Protein AF-A0A060CCN8-F1 (afdb_monomer)

Secondary structure (DSSP, 8-state):
---SSS---PPEEEEEESEETTEETTSS-SHHHHHHHHHHHHTTTEEEEEE---S--HHHHHHHHHHHHHHTTT--

InterPro domains:
  IPR032466 Metal-dependent hydrolase [SSF51556] (11-68)

Structure (mmCIF, N/CA/C/O backbone):
data_AF-A0A060CCN8-F1
#
_entry.id   AF-A0A060CCN8-F1
#
loop_
_atom_site.group_PDB
_atom_site.id
_atom_site.type_symbol
_atom_site.label_atom_id
_atom_site.label_alt_id
_atom_site.label_comp_id
_atom_site.label_asym_id
_atom_site.label_entity_id
_atom_site.label_seq_id
_atom_site.pdbx_PDB_ins_code
_atom_site.Cartn_x
_atom_site.Cartn_y
_atom_site.Cartn_z
_atom_site.occupancy
_atom_site.B_iso_or_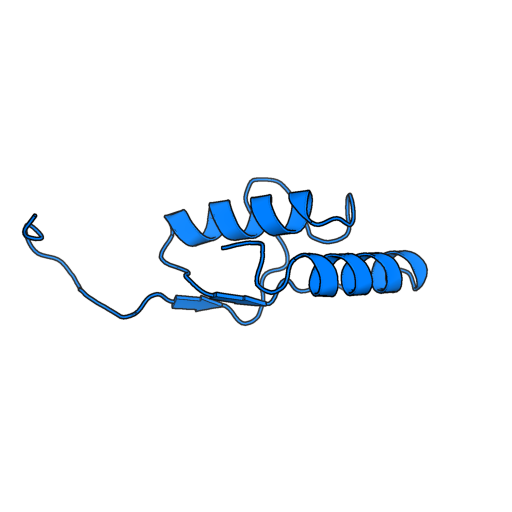equiv
_atom_site.auth_seq_id
_atom_site.auth_comp_id
_atom_site.auth_asym_id
_atom_site.auth_atom_id
_atom_site.pdbx_PDB_model_num
ATOM 1 N N . MET A 1 1 ? -24.316 2.984 17.746 1.00 54.31 1 MET A N 1
ATOM 2 C CA . MET A 1 1 ? -23.533 1.778 18.090 1.00 54.31 1 MET A CA 1
ATOM 3 C C . MET A 1 1 ? -22.539 2.194 19.165 1.00 54.31 1 MET A C 1
ATOM 5 O O . MET A 1 1 ? -21.7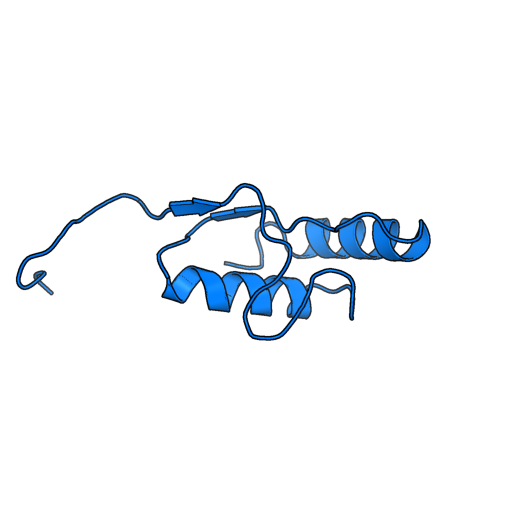95 3.131 18.922 1.00 54.31 1 MET A O 1
ATOM 9 N N . LEU A 1 2 ? -22.604 1.619 20.367 1.00 68.94 2 LEU A N 1
ATOM 10 C CA . LEU A 1 2 ? -21.683 1.930 21.470 1.00 68.94 2 LEU A CA 1
ATOM 11 C C . LEU A 1 2 ? -20.638 0.811 21.558 1.00 68.94 2 LEU A C 1
ATOM 13 O O . LEU A 1 2 ? -20.999 -0.364 21.474 1.00 68.94 2 LEU A O 1
ATOM 17 N N . LEU A 1 3 ? -19.360 1.169 21.704 1.00 82.50 3 LEU A N 1
ATOM 18 C CA . LEU A 1 3 ? -18.282 0.208 21.955 1.00 82.50 3 LEU A CA 1
ATOM 19 C C . LEU A 1 3 ? -18.542 -0.488 23.301 1.00 82.50 3 LEU A C 1
ATOM 21 O O . LEU A 1 3 ? -18.827 0.177 24.294 1.00 82.50 3 LEU A O 1
ATOM 25 N N . ARG A 1 4 ? -18.433 -1.822 23.359 1.00 87.94 4 ARG A N 1
ATOM 26 C CA . ARG A 1 4 ? -18.636 -2.620 24.591 1.00 87.94 4 ARG A CA 1
ATOM 27 C C . ARG A 1 4 ? -17.442 -2.543 25.571 1.00 87.94 4 ARG A C 1
ATOM 29 O O . ARG A 1 4 ? -17.241 -3.461 26.357 1.00 87.94 4 ARG A O 1
ATOM 36 N N . GLY A 1 5 ? -16.649 -1.471 25.509 1.00 89.12 5 GLY A N 1
ATOM 37 C CA . GLY A 1 5 ? -15.310 -1.352 26.099 1.00 89.12 5 GLY A CA 1
ATOM 38 C C . GLY A 1 5 ? -14.199 -1.387 25.039 1.00 89.12 5 GLY A C 1
ATOM 39 O O . GLY A 1 5 ? -14.468 -1.655 23.868 1.00 89.12 5 GLY A O 1
ATOM 40 N N . GLY A 1 6 ? -12.960 -1.0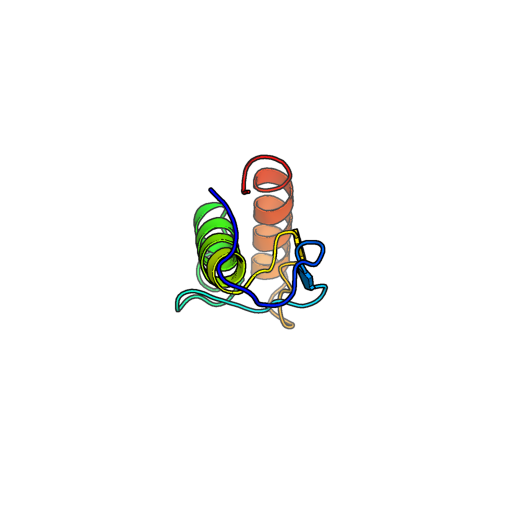90 25.446 1.00 88.88 6 GLY A N 1
ATOM 41 C CA . GLY A 1 6 ? -11.782 -1.020 24.569 1.00 88.88 6 GLY A CA 1
ATOM 42 C C . GLY A 1 6 ? -11.133 0.366 24.531 1.00 88.88 6 GLY A C 1
ATOM 43 O O . GLY A 1 6 ? -11.475 1.244 25.322 1.00 88.88 6 GLY A O 1
ATOM 44 N N . VAL A 1 7 ? -10.186 0.549 23.610 1.00 91.69 7 VAL A N 1
ATOM 45 C CA . VAL A 1 7 ? -9.523 1.836 23.361 1.00 91.69 7 VAL A CA 1
ATOM 46 C C . VAL A 1 7 ? -10.127 2.463 22.112 1.00 91.69 7 VAL A C 1
ATOM 48 O O . VAL A 1 7 ? -10.194 1.824 21.065 1.00 91.69 7 VAL A O 1
ATOM 51 N N . LEU A 1 8 ? -10.555 3.718 22.232 1.00 92.62 8 LEU A N 1
ATOM 52 C CA . LEU A 1 8 ? -10.845 4.573 21.090 1.00 92.62 8 LEU A CA 1
ATOM 53 C C . LEU A 1 8 ? -9.631 5.472 20.856 1.00 92.62 8 LEU A C 1
ATOM 55 O O . LEU A 1 8 ? -9.223 6.208 21.753 1.00 92.62 8 LEU A O 1
ATOM 59 N N . SER A 1 9 ? -9.074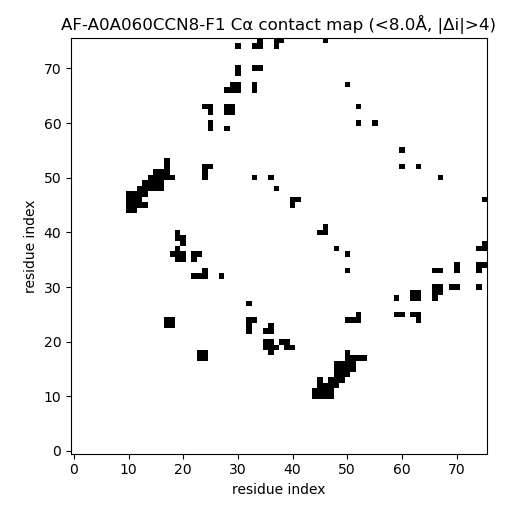 5.416 19.655 1.00 94.44 9 SER A N 1
ATOM 60 C CA . SER A 1 9 ? -7.965 6.258 19.214 1.00 94.44 9 SER A CA 1
ATOM 61 C C . SER A 1 9 ? -8.267 6.838 17.831 1.00 94.44 9 SER A C 1
ATOM 63 O O . SER A 1 9 ? -9.166 6.346 17.142 1.00 94.44 9 SER A O 1
ATOM 65 N N . PRO A 1 10 ? -7.510 7.852 17.382 1.00 96.31 10 PRO A N 1
ATOM 66 C CA . PRO A 1 10 ? -7.394 8.137 15.958 1.00 96.31 10 PRO A CA 1
ATOM 67 C C . PRO A 1 10 ? -6.955 6.884 15.187 1.00 96.31 10 PRO A C 1
ATOM 69 O O . PRO A 1 10 ? -6.300 6.002 15.755 1.00 96.31 10 PRO A O 1
ATOM 72 N N . GLY A 1 11 ? -7.301 6.819 13.900 1.00 95.88 11 GLY A N 1
ATOM 73 C CA . GLY A 1 11 ? -6.739 5.807 13.007 1.00 95.88 11 GLY A CA 1
ATOM 74 C C . GLY A 1 11 ? -5.226 5.963 12.897 1.00 95.88 11 GLY A C 1
ATOM 75 O O . GLY A 1 11 ? -4.709 7.082 12.940 1.00 95.88 11 GLY A O 1
ATOM 76 N N . PHE A 1 12 ? -4.516 4.846 12.779 1.00 97.62 12 PHE A N 1
ATOM 77 C CA . PHE A 1 12 ? -3.064 4.867 12.668 1.00 97.62 12 PHE A CA 1
ATOM 78 C C . PHE A 1 12 ? -2.627 5.439 11.321 1.00 97.62 12 PHE A C 1
ATOM 80 O O . PHE A 1 12 ? -3.331 5.310 10.317 1.00 97.62 12 PHE A O 1
ATOM 87 N N . VAL A 1 13 ? -1.448 6.058 11.322 1.00 97.56 13 VAL A N 1
ATOM 88 C CA . VAL A 1 13 ? -0.758 6.488 10.109 1.00 97.56 13 VAL A CA 1
ATOM 89 C C . VAL A 1 13 ? 0.548 5.716 10.021 1.00 97.56 13 VAL A C 1
ATOM 91 O O . VAL A 1 13 ? 1.410 5.886 10.883 1.00 97.56 13 VAL A O 1
ATOM 94 N N . ASP A 1 14 ? 0.681 4.862 9.011 1.00 97.69 14 ASP A N 1
ATOM 95 C CA . ASP A 1 14 ? 1.878 4.048 8.808 1.00 97.69 14 ASP A CA 1
ATOM 96 C C . ASP A 1 14 ? 2.776 4.670 7.734 1.00 97.69 14 ASP A C 1
ATOM 98 O O . ASP A 1 14 ? 2.430 4.747 6.556 1.00 97.69 14 ASP A O 1
ATOM 102 N N . LEU A 1 15 ? 3.943 5.153 8.146 1.00 97.94 15 LEU A N 1
ATOM 103 C CA . LEU A 1 15 ? 4.853 5.872 7.259 1.00 97.94 15 LEU A CA 1
ATOM 104 C C . LEU A 1 15 ? 5.708 4.946 6.389 1.00 97.94 15 LEU A C 1
ATOM 106 O O . LEU A 1 15 ? 6.448 5.459 5.550 1.00 97.94 15 LEU A O 1
ATOM 110 N N . GLN A 1 16 ? 5.647 3.625 6.584 1.00 97.88 16 GLN A N 1
ATOM 111 C CA . GLN A 1 16 ? 6.473 2.703 5.815 1.00 97.88 16 GLN A CA 1
ATOM 112 C C . GLN A 1 16 ? 5.804 1.341 5.612 1.00 97.88 16 GLN A C 1
ATOM 114 O O . GLN A 1 16 ? 6.002 0.399 6.382 1.00 97.88 16 GLN A O 1
ATOM 119 N N . VAL A 1 17 ? 5.098 1.198 4.488 1.00 98.06 17 VAL A N 1
ATOM 120 C CA . VAL A 1 17 ? 4.426 -0.055 4.122 1.00 98.06 17 VAL A CA 1
ATOM 121 C C . VAL A 1 17 ? 4.947 -0.590 2.795 1.00 98.06 17 VAL A C 1
ATOM 123 O O . VAL A 1 17 ? 4.624 -0.063 1.736 1.00 98.06 17 VAL A O 1
ATOM 126 N N . ASN A 1 18 ? 5.714 -1.681 2.838 1.00 98.25 18 ASN A N 1
ATOM 127 C CA . ASN A 1 18 ? 6.215 -2.333 1.619 1.00 98.25 18 ASN A CA 1
ATOM 128 C C . ASN A 1 18 ? 5.161 -3.228 0.937 1.00 98.25 18 ASN A C 1
ATOM 130 O O . ASN A 1 18 ? 5.295 -3.557 -0.237 1.00 98.25 18 ASN A O 1
ATOM 134 N N . GLY A 1 19 ? 4.132 -3.667 1.670 1.00 97.81 19 GLY A N 1
ATOM 135 C CA . GLY A 1 19 ? 3.131 -4.609 1.174 1.00 97.81 19 GLY A CA 1
ATOM 136 C C . GLY A 1 19 ? 1.984 -4.863 2.152 1.00 97.81 19 GLY A C 1
ATOM 137 O O . GLY A 1 19 ? 1.959 -4.359 3.280 1.00 97.81 19 GLY A O 1
ATOM 138 N N . GLY A 1 20 ? 1.014 -5.657 1.709 1.00 97.56 20 GLY A N 1
ATOM 139 C CA . GLY A 1 20 ? -0.217 -5.953 2.438 1.00 97.56 20 GLY A CA 1
ATOM 140 C C . GLY A 1 20 ? -1.173 -6.780 1.584 1.00 97.56 20 GLY A C 1
ATOM 1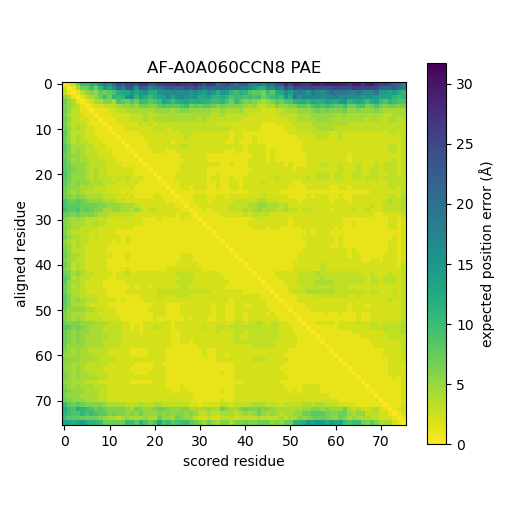41 O O . GLY A 1 20 ? -1.109 -6.746 0.364 1.00 97.56 20 GLY A O 1
ATOM 142 N N . GLY A 1 21 ? -2.041 -7.579 2.209 1.00 96.56 21 GLY A N 1
ATOM 143 C CA . GLY A 1 21 ? -3.053 -8.345 1.465 1.00 96.56 21 GLY A CA 1
ATOM 144 C C . GLY A 1 21 ? -2.489 -9.423 0.530 1.00 96.56 21 GLY A C 1
ATOM 145 O O . GLY A 1 21 ? -3.188 -9.861 -0.375 1.00 96.56 21 GLY A O 1
ATOM 146 N N . GLY A 1 22 ? -1.242 -9.855 0.746 1.00 97.44 22 GLY A N 1
ATOM 147 C CA . GLY A 1 22 ? -0.560 -10.846 -0.093 1.00 97.44 22 GLY A CA 1
ATOM 148 C C . GLY A 1 22 ? 0.204 -10.261 -1.285 1.00 97.44 22 GLY A C 1
ATOM 149 O O . GLY A 1 22 ? 0.807 -11.035 -2.022 1.00 97.44 22 GLY A O 1
ATOM 150 N N . VAL A 1 23 ? 0.220 -8.933 -1.453 1.00 97.75 23 VAL A N 1
ATOM 151 C CA . VAL A 1 23 ? 1.002 -8.246 -2.494 1.00 97.75 23 VAL A CA 1
ATOM 152 C C . VAL A 1 23 ? 2.130 -7.404 -1.889 1.00 97.75 23 VAL A C 1
ATOM 154 O O . VAL A 1 23 ? 2.060 -6.988 -0.727 1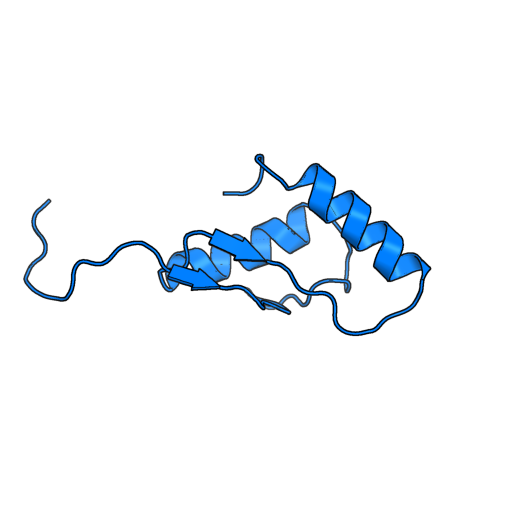.00 97.75 23 VAL A O 1
ATOM 157 N N . MET A 1 24 ? 3.165 -7.161 -2.690 1.00 98.06 24 MET A N 1
ATOM 158 C CA . MET A 1 24 ? 4.312 -6.306 -2.377 1.00 98.06 24 MET A CA 1
ATOM 159 C C . MET A 1 24 ? 4.371 -5.196 -3.414 1.00 98.06 24 MET A C 1
ATOM 161 O O . MET A 1 24 ? 4.295 -5.497 -4.600 1.00 98.06 24 MET A O 1
ATOM 165 N N . LEU A 1 25 ? 4.516 -3.947 -2.974 1.00 98.44 25 LEU A N 1
ATOM 166 C CA . LEU A 1 25 ? 4.552 -2.797 -3.871 1.00 98.44 25 LEU A CA 1
ATOM 167 C C . LEU A 1 25 ? 5.676 -2.955 -4.903 1.00 98.44 25 LEU A C 1
ATOM 169 O O . LEU A 1 25 ? 6.825 -3.195 -4.528 1.00 98.44 25 LEU A O 1
ATOM 173 N N . GLY A 1 26 ? 5.344 -2.780 -6.180 1.00 97.75 26 GLY A N 1
ATOM 174 C CA . GLY A 1 26 ? 6.285 -2.894 -7.291 1.00 97.75 26 GLY A CA 1
ATOM 175 C C . GLY A 1 26 ? 6.254 -4.240 -8.023 1.00 97.75 26 GLY A C 1
ATOM 176 O O . GLY A 1 26 ? 6.908 -4.354 -9.059 1.00 97.75 26 GLY A O 1
ATOM 177 N N . ALA A 1 27 ? 5.501 -5.237 -7.540 1.00 96.50 27 ALA A N 1
ATOM 178 C CA . ALA A 1 27 ? 5.369 -6.530 -8.218 1.00 96.50 27 ALA A CA 1
ATOM 179 C C . ALA A 1 27 ? 4.471 -6.437 -9.465 1.00 96.50 27 ALA A C 1
ATOM 181 O O . ALA A 1 27 ? 4.777 -7.047 -10.491 1.00 96.50 27 ALA A O 1
ATOM 182 N N . ASP A 1 28 ? 3.396 -5.654 -9.376 1.00 96.31 28 ASP A N 1
ATOM 183 C CA . ASP A 1 28 ? 2.524 -5.260 -10.486 1.00 96.31 28 ASP A CA 1
ATOM 184 C C . ASP A 1 28 ? 2.128 -3.779 -10.303 1.00 96.31 28 ASP A C 1
ATOM 186 O O . ASP A 1 28 ? 1.051 -3.480 -9.773 1.00 96.31 28 ASP A O 1
ATOM 190 N N . PRO A 1 29 ? 3.026 -2.829 -10.655 1.00 94.88 29 PRO A N 1
ATOM 191 C CA . PRO A 1 29 ? 2.863 -1.420 -10.312 1.00 94.88 29 PRO A CA 1
ATOM 192 C C . PRO A 1 29 ? 1.552 -0.833 -10.851 1.00 94.88 29 PRO A C 1
ATOM 194 O O . PRO A 1 29 ? 1.375 -0.640 -12.055 1.00 94.88 29 PRO A O 1
ATOM 197 N N . GLY A 1 30 ? 0.635 -0.490 -9.948 1.00 96.88 30 GLY A N 1
ATOM 198 C CA . GLY A 1 30 ? -0.656 0.067 -10.329 1.00 96.88 30 GLY A CA 1
ATOM 199 C C . GLY A 1 30 ? -1.531 0.463 -9.146 1.00 96.88 30 GLY A C 1
ATOM 200 O O . GLY A 1 30 ? -1.291 0.097 -7.996 1.00 96.88 30 GLY A O 1
ATOM 201 N N . VAL A 1 31 ? -2.602 1.203 -9.438 1.00 98.00 31 VAL A N 1
ATOM 202 C CA . VAL A 1 31 ? -3.558 1.671 -8.416 1.00 98.00 31 VAL A CA 1
ATOM 203 C C . VAL A 1 31 ? -4.210 0.498 -7.674 1.00 98.00 31 VAL A C 1
ATOM 205 O O . VAL A 1 31 ? -4.445 0.589 -6.473 1.00 98.00 31 VAL A O 1
ATOM 208 N N . ALA A 1 32 ? -4.474 -0.618 -8.361 1.00 97.38 32 ALA A N 1
ATOM 209 C CA . ALA A 1 32 ? -5.082 -1.807 -7.760 1.00 97.38 32 ALA A CA 1
ATOM 210 C C . ALA A 1 32 ? -4.169 -2.491 -6.724 1.00 97.38 32 ALA A C 1
ATOM 212 O O . ALA A 1 32 ? -4.655 -2.960 -5.691 1.00 97.38 32 ALA A O 1
ATOM 213 N N . GLU A 1 33 ? -2.855 -2.512 -6.967 1.00 97.69 33 GLU A N 1
ATOM 214 C CA . GLU A 1 33 ? -1.862 -3.016 -6.013 1.00 97.69 33 GLU A CA 1
ATOM 215 C C . GLU A 1 33 ? -1.858 -2.149 -4.745 1.00 97.69 33 GLU A C 1
ATOM 217 O O . GLU A 1 33 ? -2.036 -2.667 -3.640 1.00 97.69 33 GLU A O 1
ATOM 222 N N . ILE A 1 34 ? -1.792 -0.820 -4.904 1.00 98.19 34 ILE A N 1
ATOM 223 C CA . ILE A 1 34 ? -1.864 0.140 -3.788 1.00 98.19 34 ILE A CA 1
ATOM 224 C C . ILE A 1 34 ? -3.183 -0.012 -3.015 1.00 98.19 34 ILE A C 1
ATOM 226 O O . ILE A 1 34 ? -3.172 -0.087 -1.788 1.00 98.19 34 ILE A O 1
ATOM 230 N N . ALA A 1 35 ? -4.316 -0.136 -3.712 1.00 97.88 35 ALA A N 1
ATOM 231 C CA . ALA A 1 35 ? -5.622 -0.336 -3.088 1.00 97.88 35 ALA A CA 1
ATOM 232 C C . ALA A 1 35 ? -5.705 -1.639 -2.284 1.00 97.88 35 ALA A C 1
ATOM 234 O O . ALA A 1 35 ? -6.307 -1.664 -1.209 1.00 97.88 35 ALA A O 1
ATOM 235 N N . THR A 1 36 ? -5.069 -2.709 -2.766 1.00 98.12 36 THR A N 1
ATOM 236 C CA . THR A 1 36 ? -4.997 -3.986 -2.044 1.00 98.12 36 THR A CA 1
ATOM 237 C C . THR A 1 36 ? -4.200 -3.840 -0.746 1.00 98.12 36 THR A C 1
ATOM 239 O O . THR A 1 36 ? -4.637 -4.322 0.305 1.00 98.12 36 THR A O 1
ATOM 242 N N . ILE A 1 37 ? -3.071 -3.124 -0.791 1.00 98.25 37 ILE A N 1
ATOM 243 C CA . ILE A 1 37 ? -2.247 -2.826 0.387 1.00 98.25 37 ILE A CA 1
ATOM 244 C C . ILE A 1 37 ? -3.043 -1.984 1.398 1.00 98.25 37 ILE A C 1
ATOM 246 O O . ILE A 1 37 ? -3.153 -2.384 2.561 1.00 98.25 37 ILE A O 1
ATOM 250 N N . CYS A 1 38 ? -3.662 -0.879 0.964 1.00 97.81 38 CYS A N 1
ATOM 251 C CA . CYS A 1 38 ? -4.475 -0.011 1.827 1.00 97.81 38 CYS A CA 1
ATOM 252 C C . CYS A 1 38 ? -5.637 -0.766 2.480 1.00 97.81 38 CYS A C 1
ATOM 254 O O . CYS A 1 38 ? -5.799 -0.721 3.701 1.00 97.81 38 CYS A O 1
ATOM 256 N N . ALA A 1 39 ? -6.398 -1.544 1.706 1.00 97.62 39 ALA A N 1
ATOM 257 C CA . ALA A 1 39 ? -7.527 -2.315 2.224 1.00 97.62 39 ALA A CA 1
ATOM 258 C C . ALA A 1 39 ? -7.107 -3.345 3.288 1.00 97.62 39 ALA A C 1
ATOM 260 O O . ALA A 1 39 ? -7.848 -3.593 4.246 1.00 97.62 39 ALA A O 1
ATOM 261 N N . ALA A 1 40 ? -5.922 -3.945 3.151 1.00 97.94 40 ALA A N 1
ATOM 262 C CA . ALA A 1 40 ? -5.400 -4.877 4.144 1.00 97.94 40 ALA A CA 1
ATOM 263 C C . ALA A 1 40 ? -5.071 -4.180 5.474 1.00 97.94 40 ALA A C 1
ATOM 2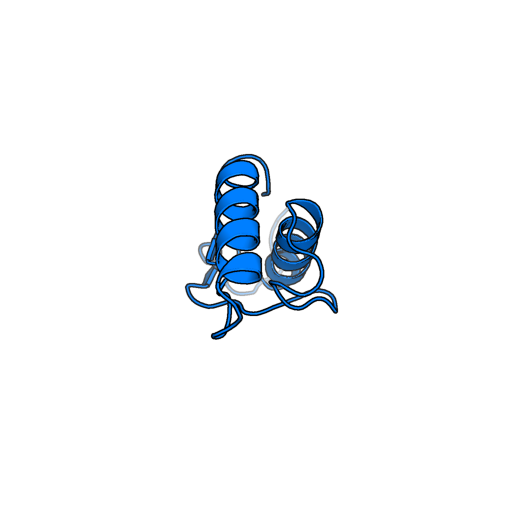65 O O . ALA A 1 40 ? -5.431 -4.689 6.538 1.00 97.94 40 ALA A O 1
ATOM 266 N N . HIS A 1 41 ? -4.438 -3.009 5.414 1.00 97.75 41 HIS A N 1
ATOM 267 C CA . HIS A 1 41 ? -4.029 -2.224 6.585 1.00 97.75 41 HIS A CA 1
ATOM 2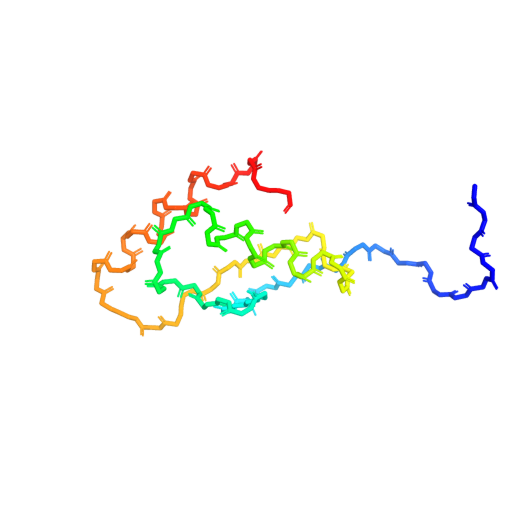68 C C . HIS A 1 41 ? -5.202 -1.513 7.273 1.00 97.75 41 HIS A C 1
ATOM 270 O O . HIS A 1 41 ? -5.248 -1.454 8.504 1.00 97.75 41 HIS A O 1
ATOM 276 N N . ALA A 1 42 ? -6.218 -1.093 6.516 1.00 96.94 42 ALA A N 1
ATOM 277 C CA . ALA A 1 42 ? -7.457 -0.528 7.054 1.00 96.94 42 ALA A CA 1
ATOM 278 C C . ALA A 1 42 ? -8.155 -1.465 8.049 1.00 96.94 42 ALA A C 1
ATOM 280 O O . ALA A 1 42 ? -8.660 -1.032 9.087 1.00 96.94 42 ALA A O 1
ATOM 281 N N . ARG A 1 43 ? -8.115 -2.780 7.795 1.00 95.81 43 ARG A N 1
ATOM 282 C CA . ARG A 1 43 ? -8.677 -3.800 8.700 1.00 95.81 43 ARG A CA 1
ATOM 283 C C . ARG A 1 43 ? -7.922 -3.933 10.024 1.00 95.81 43 ARG A C 1
ATOM 285 O O . ARG A 1 43 ? -8.441 -4.562 10.945 1.00 95.81 43 ARG A O 1
ATOM 292 N N . LEU A 1 44 ? -6.721 -3.366 10.110 1.00 95.56 44 LEU A N 1
ATOM 293 C CA . LEU A 1 44 ? -5.843 -3.391 11.280 1.00 95.56 44 LEU A CA 1
ATOM 294 C C . LEU A 1 44 ? -5.813 -2.044 12.023 1.00 95.56 44 LEU A C 1
ATOM 296 O O . LEU A 1 44 ? -5.112 -1.917 13.023 1.00 95.56 44 LEU A O 1
ATOM 300 N N . GLY A 1 45 ? -6.601 -1.059 11.575 1.00 95.75 45 GLY A N 1
ATOM 301 C CA . GLY A 1 45 ? -6.731 0.251 12.221 1.00 95.75 45 GLY A CA 1
ATOM 302 C C . GLY A 1 45 ? -5.921 1.378 11.575 1.00 95.75 45 GLY A C 1
ATOM 303 O O . GLY A 1 45 ? -5.988 2.507 12.060 1.00 95.75 45 GLY A O 1
ATOM 304 N N . THR A 1 46 ? -5.192 1.111 10.488 1.00 97.50 46 THR A N 1
ATOM 305 C CA . THR A 1 46 ? -4.449 2.128 9.726 1.00 97.50 46 THR A CA 1
ATOM 306 C C . THR A 1 46 ? -5.376 2.856 8.757 1.00 97.50 46 THR A C 1
ATOM 308 O O . THR A 1 46 ? -5.965 2.228 7.887 1.00 97.50 46 THR A O 1
ATOM 311 N N . LEU A 1 47 ? -5.503 4.177 8.892 1.00 94.75 47 LEU A N 1
ATOM 312 C CA . LEU A 1 47 ? -6.356 5.018 8.033 1.00 94.75 47 LEU A CA 1
ATOM 313 C C . LEU A 1 47 ? -5.564 5.978 7.135 1.00 94.75 47 LEU A C 1
ATOM 315 O O . LEU A 1 47 ? -6.149 6.759 6.394 1.00 94.75 47 LEU A O 1
ATOM 319 N N . GLY A 1 48 ? -4.239 5.945 7.210 1.00 95.38 48 GLY A N 1
ATOM 320 C CA . GLY A 1 48 ? -3.361 6.593 6.247 1.00 95.38 48 GLY A CA 1
ATOM 321 C C . GLY A 1 48 ? -2.048 5.836 6.185 1.00 95.38 48 GLY A C 1
ATOM 322 O O . GLY A 1 48 ? -1.573 5.347 7.209 1.00 95.38 48 GLY A O 1
ATOM 323 N N . LEU A 1 49 ? -1.457 5.708 5.003 1.00 97.00 49 LEU A N 1
ATOM 324 C CA . LEU A 1 49 ? -0.145 5.086 4.883 1.00 97.00 49 LEU A CA 1
ATOM 325 C C . LEU A 1 49 ? 0.669 5.631 3.715 1.00 97.00 49 LEU A C 1
ATOM 327 O O . LEU A 1 49 ? 0.119 6.232 2.791 1.00 97.00 49 LEU A O 1
ATOM 331 N N . LEU A 1 50 ? 1.980 5.404 3.769 1.00 97.25 50 LEU A N 1
ATOM 332 C CA . LEU A 1 50 ? 2.913 5.661 2.676 1.00 97.25 50 LEU A CA 1
ATOM 333 C C . LEU A 1 50 ? 3.384 4.320 2.084 1.00 97.25 50 LEU A C 1
ATOM 335 O O . LEU A 1 50 ? 4.227 3.641 2.690 1.00 97.25 50 LEU A O 1
ATOM 339 N N . PRO A 1 51 ? 2.867 3.917 0.904 1.00 96.56 51 PRO A N 1
ATOM 340 C CA . PRO A 1 51 ? 3.381 2.753 0.198 1.00 96.56 51 PRO A CA 1
ATOM 341 C C . PRO A 1 51 ? 4.853 2.999 -0.133 1.00 96.56 51 PRO A C 1
ATOM 343 O O . PRO A 1 51 ? 5.207 4.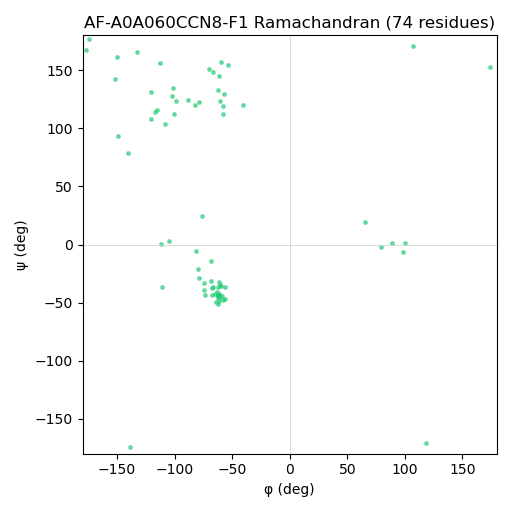011 -0.736 1.00 96.56 51 PRO A O 1
ATOM 346 N N . THR A 1 52 ? 5.718 2.096 0.309 1.00 98.12 52 THR A N 1
ATOM 347 C CA . THR A 1 52 ? 7.168 2.253 0.223 1.00 98.12 52 THR A CA 1
ATOM 348 C C . THR A 1 52 ? 7.741 1.191 -0.694 1.00 98.12 52 THR A C 1
ATOM 350 O O . THR A 1 52 ? 7.666 -0.000 -0.406 1.00 98.12 52 THR A O 1
ATOM 353 N N . LEU A 1 53 ? 8.326 1.625 -1.807 1.00 98.62 53 LEU A N 1
ATOM 354 C CA . LEU A 1 53 ? 9.048 0.738 -2.708 1.00 98.62 53 LEU A CA 1
ATOM 355 C C . LEU A 1 53 ? 10.431 0.469 -2.108 1.00 98.62 53 LEU A C 1
ATOM 357 O O . LEU A 1 53 ? 11.192 1.405 -1.854 1.00 98.62 53 LEU A O 1
ATOM 361 N N . ILE A 1 54 ? 10.758 -0.804 -1.879 1.00 97.81 54 ILE A N 1
ATOM 362 C CA . ILE A 1 54 ? 12.142 -1.211 -1.596 1.00 97.81 54 ILE A CA 1
ATOM 363 C C . ILE A 1 54 ? 12.967 -0.967 -2.861 1.00 97.81 54 ILE A C 1
ATOM 365 O O . ILE A 1 54 ? 12.435 -1.075 -3.957 1.00 97.81 54 ILE A O 1
ATOM 369 N N . THR A 1 55 ? 14.256 -0.646 -2.721 1.00 97.62 55 THR A N 1
ATOM 370 C CA . THR A 1 55 ? 15.168 -0.430 -3.852 1.00 97.62 55 THR A CA 1
ATOM 371 C C . THR A 1 55 ? 14.946 -1.440 -4.980 1.00 97.62 55 THR A C 1
ATOM 373 O O . THR A 1 55 ? 15.135 -2.640 -4.789 1.00 97.62 55 THR A O 1
ATOM 376 N N . ASP A 1 56 ? 14.606 -0.920 -6.156 1.00 98.12 56 ASP A N 1
ATOM 377 C CA . ASP A 1 56 ? 14.330 -1.684 -7.368 1.00 98.12 56 ASP A CA 1
ATOM 378 C C . ASP A 1 56 ? 14.954 -0.966 -8.581 1.00 98.12 56 ASP A C 1
ATOM 380 O O . ASP A 1 56 ? 15.677 0.029 -8.458 1.00 98.12 56 ASP A O 1
ATOM 384 N N . THR A 1 57 ? 14.692 -1.476 -9.775 1.00 98.56 57 THR A N 1
ATOM 385 C CA . THR A 1 57 ? 15.056 -0.874 -11.050 1.00 98.56 57 THR A CA 1
ATOM 386 C C . THR A 1 57 ? 14.424 0.510 -11.234 1.00 98.56 57 THR A C 1
ATOM 388 O O . THR A 1 57 ? 13.387 0.858 -10.656 1.00 98.56 57 THR A O 1
ATOM 391 N N . ALA A 1 58 ? 15.042 1.319 -12.098 1.00 98.62 58 ALA A N 1
ATOM 392 C CA . ALA A 1 58 ? 14.540 2.652 -12.426 1.00 98.62 58 ALA A CA 1
ATOM 393 C C . ALA A 1 58 ? 13.144 2.617 -13.073 1.00 98.62 58 ALA A C 1
ATOM 395 O O . ALA A 1 58 ? 12.348 3.532 -12.862 1.00 98.62 58 ALA A O 1
ATOM 396 N N . ASP A 1 59 ? 12.840 1.567 -13.839 1.00 98.56 59 ASP A N 1
ATOM 397 C CA . ASP A 1 59 ? 11.555 1.434 -14.523 1.00 98.56 59 ASP A CA 1
ATOM 398 C C . ASP A 1 59 ? 10.426 1.090 -13.546 1.00 98.56 59 ASP A C 1
ATOM 400 O O . ASP A 1 59 ? 9.387 1.750 -13.582 1.00 98.56 59 ASP A O 1
ATOM 404 N N . VAL A 1 60 ? 10.655 0.167 -12.601 1.00 98.50 60 VAL A N 1
ATOM 405 C CA . VAL A 1 60 ? 9.700 -0.111 -11.508 1.00 98.50 60 VAL A CA 1
ATOM 406 C C . VAL A 1 60 ? 9.497 1.133 -10.648 1.00 98.50 60 VAL A C 1
ATOM 408 O O . VAL A 1 60 ? 8.363 1.506 -10.355 1.00 98.50 60 VAL A O 1
ATOM 411 N N . THR A 1 61 ? 10.580 1.839 -10.313 1.00 98.69 61 THR A N 1
ATOM 412 C CA . THR A 1 61 ? 10.501 3.094 -9.552 1.00 98.69 61 THR A CA 1
ATOM 413 C C . THR A 1 61 ? 9.604 4.123 -10.243 1.00 98.69 61 THR A C 1
ATOM 415 O O . THR A 1 61 ? 8.736 4.712 -9.599 1.00 98.69 61 THR A O 1
ATOM 418 N N . ARG A 1 62 ? 9.767 4.327 -11.558 1.00 98.75 62 ARG A N 1
ATOM 419 C CA . ARG A 1 62 ? 8.926 5.256 -12.329 1.00 98.75 62 ARG A CA 1
ATOM 420 C C . ARG A 1 62 ? 7.460 4.820 -12.329 1.00 98.75 62 ARG A C 1
ATOM 422 O O . ARG A 1 62 ? 6.594 5.647 -12.055 1.00 98.75 62 ARG A O 1
ATOM 429 N N . ALA A 1 63 ? 7.199 3.537 -12.569 1.00 98.62 63 ALA A N 1
ATOM 430 C CA . ALA A 1 63 ? 5.843 2.997 -12.603 1.00 98.62 63 ALA A CA 1
ATOM 431 C C . ALA A 1 63 ? 5.130 3.128 -11.244 1.00 98.62 63 ALA A C 1
ATOM 433 O O . ALA A 1 63 ? 3.967 3.524 -11.188 1.00 98.62 63 ALA A O 1
ATOM 434 N N . VAL A 1 64 ? 5.833 2.878 -10.135 1.00 98.50 64 VAL A N 1
ATOM 435 C CA . VAL A 1 64 ? 5.278 3.049 -8.782 1.00 98.50 64 VAL A CA 1
ATOM 436 C C . VAL A 1 64 ? 5.006 4.519 -8.461 1.00 98.50 64 VAL A C 1
ATOM 438 O O . VAL A 1 64 ? 3.988 4.817 -7.839 1.00 98.50 64 VAL A O 1
ATOM 441 N N . ILE A 1 65 ? 5.856 5.452 -8.904 1.00 98.50 65 ILE A N 1
ATOM 442 C CA . ILE A 1 65 ? 5.590 6.892 -8.746 1.00 98.50 65 ILE A CA 1
ATOM 443 C C . ILE A 1 65 ? 4.304 7.283 -9.485 1.00 98.50 65 ILE A C 1
ATOM 445 O O . ILE A 1 65 ? 3.442 7.939 -8.900 1.00 98.50 65 ILE A O 1
ATOM 449 N N . GLU A 1 66 ? 4.150 6.864 -10.743 1.00 98.50 66 GLU A N 1
ATOM 450 C CA . GLU A 1 66 ? 2.946 7.135 -11.541 1.00 98.50 66 GLU A CA 1
ATOM 451 C C . GLU A 1 66 ? 1.690 6.536 -10.890 1.00 98.50 66 GLU A C 1
ATOM 453 O O . GLU A 1 66 ? 0.681 7.229 -10.731 1.00 98.50 66 GLU A O 1
ATOM 458 N N . ALA A 1 67 ? 1.772 5.284 -10.431 1.00 98.19 67 ALA A N 1
ATOM 459 C CA . ALA A 1 67 ? 0.694 4.619 -9.705 1.00 98.19 67 ALA A CA 1
ATOM 460 C C . ALA A 1 67 ? 0.347 5.342 -8.394 1.00 98.19 67 ALA A C 1
ATOM 462 O O . ALA A 1 67 ? -0.831 5.527 -8.090 1.00 98.19 67 ALA A O 1
ATOM 463 N N . GLY A 1 68 ? 1.353 5.788 -7.639 1.00 97.81 68 GLY A N 1
ATOM 464 C CA . GLY A 1 68 ? 1.179 6.536 -6.395 1.00 97.81 68 GLY A CA 1
ATOM 465 C C . GLY A 1 68 ? 0.466 7.869 -6.608 1.00 97.81 68 GLY A C 1
ATOM 466 O O . GLY A 1 68 ? -0.470 8.188 -5.874 1.00 97.81 68 GLY A O 1
ATOM 467 N N . VAL A 1 69 ? 0.842 8.616 -7.651 1.00 98.00 69 VAL A N 1
ATOM 468 C CA . VAL A 1 69 ? 0.153 9.858 -8.038 1.00 98.00 69 VAL A CA 1
ATOM 469 C C . VAL A 1 69 ? -1.299 9.580 -8.432 1.00 98.00 69 VAL A C 1
ATOM 471 O O . VAL A 1 69 ? -2.191 10.303 -7.996 1.00 98.00 69 VAL A O 1
ATOM 474 N N . ALA A 1 70 ? -1.552 8.529 -9.215 1.00 97.81 70 ALA A N 1
ATOM 475 C CA . ALA A 1 70 ? -2.904 8.162 -9.639 1.00 97.81 70 ALA A CA 1
ATOM 476 C C . ALA A 1 70 ? -3.789 7.653 -8.484 1.00 97.81 70 ALA A C 1
ATOM 478 O O . ALA A 1 70 ? -5.005 7.839 -8.509 1.00 97.81 70 ALA A O 1
ATOM 479 N N . ALA A 1 71 ? -3.195 7.011 -7.476 1.00 97.25 71 ALA A N 1
ATOM 480 C CA . ALA A 1 71 ? -3.905 6.499 -6.308 1.00 97.25 71 ALA A CA 1
ATOM 481 C C . ALA A 1 71 ? -4.242 7.593 -5.282 1.00 97.25 71 ALA A C 1
ATOM 483 O O . ALA A 1 71 ? -5.236 7.469 -4.560 1.00 97.25 71 ALA A O 1
ATOM 484 N N . ALA A 1 72 ? -3.437 8.656 -5.205 1.00 94.12 72 ALA A N 1
ATOM 485 C CA . ALA A 1 72 ? -3.597 9.718 -4.220 1.00 94.12 72 ALA A CA 1
ATOM 486 C C . ALA A 1 72 ? -4.988 10.377 -4.308 1.00 94.12 72 ALA A C 1
ATOM 488 O O . ALA A 1 72 ? -5.370 10.946 -5.328 1.00 94.12 72 ALA A O 1
ATOM 489 N N . GLY A 1 73 ? -5.758 10.302 -3.217 1.00 88.31 73 GLY A N 1
ATOM 490 C CA . GLY A 1 73 ? -7.116 10.854 -3.135 1.00 88.31 73 GLY A CA 1
ATOM 491 C C . GLY A 1 73 ? -8.213 10.002 -3.787 1.00 88.31 73 GLY A C 1
ATOM 492 O O . GLY A 1 73 ? -9.382 10.374 -3.703 1.00 88.31 73 GLY A O 1
ATOM 493 N N . VAL A 1 74 ? -7.861 8.870 -4.407 1.00 91.31 74 VAL A N 1
ATOM 494 C CA . VAL A 1 74 ? -8.808 7.921 -5.023 1.00 91.31 74 VAL A CA 1
ATOM 495 C C . VAL A 1 74 ? -8.871 6.611 -4.236 1.00 91.31 74 VAL A C 1
ATOM 497 O O . VAL A 1 74 ? -9.943 6.023 -4.098 1.00 91.31 74 VAL A O 1
ATOM 500 N N . VAL A 1 75 ? -7.730 6.161 -3.708 1.00 90.69 75 VAL A N 1
ATOM 501 C CA . VAL A 1 75 ? -7.640 4.990 -2.834 1.00 90.69 75 VAL A CA 1
ATOM 502 C C . VAL A 1 75 ? -7.855 5.431 -1.379 1.00 90.69 75 VAL A C 1
ATOM 504 O O . VAL A 1 75 ? -7.150 6.341 -0.934 1.00 90.69 75 VAL A O 1
ATOM 507 N N . PRO A 1 76 ? -8.829 4.837 -0.663 1.00 69.56 76 PRO A N 1
ATOM 508 C CA . PRO A 1 76 ? -9.116 5.154 0.734 1.00 69.56 76 PRO A CA 1
ATOM 509 C C . PRO A 1 76 ? -8.067 4.623 1.714 1.00 69.56 76 PRO A C 1
ATOM 511 O O . PRO A 1 76 ? -7.365 3.637 1.383 1.00 69.56 76 PRO A O 1
#

Sequence (76 aa):
MLLRGGVLSPGFVDLQVNGGGGVMLGADPGVAEIATICAAHARLGTLGLLPTLITDTADVTRAVIEAGVAAAGVVP

Foldseek 3Di:
DDDPDDDDDQFDEEAEDQAFQPDGQLPDQALVRVLSRCVRVVVVRHPHYDHDHDDDDPVSVVSNVVRVVVNVPVRD

Mean predicted aligned error: 3.23 Å

Radius of gyration: 14.15 Å; Cα contacts (8 Å, |Δi|>4): 97; chains: 1; bounding box: 39×22×41 Å

Nearest PDB structures (foldseek):
  3iv8-assembly2_D  TM=9.410E-01  e=7.787E-04  Vibrio cholerae
  3egj-assembly2_B-2  TM=9.247E-01  e=1.023E-03  Vibrio cholerae
  6jku-assembly1_D  TM=9.592E-01  e=2.316E-03  Pasteurella multocida
  3egj-assembly1_A  TM=9.359E-01  e=2.653E-03  Vibrio cholerae
  1yrr-assembly1_B-2  TM=8.821E-01  e=2.316E-03  Escherichia coli

Organism: NCBI:txid259304

Solvent-accessible surface area (backbone atoms only — not comparable to full-atom values): 4592 Å² total; per-residue (Å²): 139,79,78,95,70,86,86,88,73,82,64,39,70,43,80,73,36,49,54,28,75,93,49,51,60,59,78,64,56,33,48,68,51,53,41,41,24,36,58,43,39,44,78,75,47,32,71,42,70,36,82,33,72,69,95,71,56,72,67,48,51,52,41,37,50,54,21,50,62,67,26,61,90,70,52,114

pLDDT: mean 95.16, std 7.08, range [54.31, 98.75]